Protein AF-A0A1F3T3D9-F1 (afdb_monomer_lite)

Structure (mmCIF, N/CA/C/O backbone):
data_AF-A0A1F3T3D9-F1
#
_entry.id   AF-A0A1F3T3D9-F1
#
loop_
_atom_site.group_PDB
_atom_site.id
_atom_site.type_symbol
_atom_site.label_atom_id
_atom_site.label_alt_id
_atom_site.label_comp_id
_atom_site.label_asym_id
_atom_site.label_entity_id
_atom_site.label_seq_id
_atom_site.pdbx_PDB_ins_code
_atom_site.Cartn_x
_atom_site.Cartn_y
_atom_site.Cartn_z
_atom_site.occupancy
_atom_site.B_iso_or_equiv
_atom_site.auth_seq_id
_atom_site.auth_comp_id
_atom_site.auth_asym_id
_atom_site.auth_atom_id
_atom_site.pdbx_PDB_model_num
ATOM 1 N N . MET A 1 1 ? -0.971 63.016 13.757 1.00 37.84 1 MET A N 1
ATOM 2 C CA . MET A 1 1 ? -0.993 62.664 12.323 1.00 37.84 1 MET A CA 1
ATOM 3 C C . MET A 1 1 ? -0.892 61.147 12.227 1.00 37.84 1 MET A C 1
ATOM 5 O O . MET A 1 1 ? 0.132 60.598 12.606 1.00 37.84 1 MET A O 1
ATOM 9 N N . LEU A 1 2 ? -1.994 60.475 11.879 1.00 42.78 2 LEU A N 1
ATOM 10 C CA . LEU A 1 2 ? -2.053 59.022 11.689 1.00 42.78 2 LEU A CA 1
ATOM 11 C C . LEU A 1 2 ? -1.244 58.627 10.447 1.00 42.78 2 LEU A C 1
ATOM 13 O O . LEU A 1 2 ? -1.519 59.161 9.375 1.00 42.78 2 LEU A O 1
ATOM 17 N N . ILE A 1 3 ? -0.361 57.631 10.551 1.00 42.47 3 ILE A N 1
ATOM 18 C CA . ILE A 1 3 ? 0.044 56.832 9.388 1.00 42.47 3 ILE A CA 1
ATOM 19 C C . ILE A 1 3 ? -0.196 55.355 9.704 1.00 42.47 3 ILE A C 1
ATOM 21 O O . ILE A 1 3 ? 0.344 54.777 10.643 1.00 42.47 3 ILE A O 1
ATOM 25 N N . ARG A 1 4 ? -1.118 54.816 8.907 1.00 43.56 4 ARG A N 1
ATOM 26 C CA . ARG A 1 4 ? -1.701 53.475 8.895 1.00 43.56 4 ARG A CA 1
ATOM 27 C C . ARG A 1 4 ? -0.633 52.403 8.671 1.00 43.56 4 ARG A C 1
ATOM 29 O O . ARG A 1 4 ? 0.241 52.557 7.829 1.00 43.56 4 ARG A O 1
ATOM 36 N N . LEU A 1 5 ? -0.672 51.339 9.473 1.00 45.94 5 LEU A N 1
ATOM 37 C CA . LEU A 1 5 ? -1.120 49.998 9.066 1.00 45.94 5 LEU A CA 1
ATOM 38 C C . LEU A 1 5 ? -0.655 49.578 7.663 1.00 45.94 5 LEU A C 1
ATOM 40 O O . LEU A 1 5 ? -1.297 49.866 6.658 1.00 45.94 5 LEU A O 1
ATOM 44 N N . GLY A 1 6 ? 0.412 48.788 7.645 1.00 39.09 6 GLY A N 1
ATOM 45 C CA . GLY A 1 6 ? 0.826 47.967 6.514 1.00 39.09 6 GLY A CA 1
ATOM 46 C C . GLY A 1 6 ? 1.457 46.684 7.035 1.00 39.09 6 GLY A C 1
ATOM 47 O O . GLY A 1 6 ? 2.613 46.399 6.745 1.00 39.09 6 GLY A O 1
ATOM 48 N N . CYS A 1 7 ? 0.733 45.951 7.888 1.00 41.00 7 CYS A N 1
ATOM 49 C CA . CYS A 1 7 ? 1.151 44.626 8.331 1.00 41.00 7 CYS A CA 1
ATOM 50 C C . CYS A 1 7 ? 1.011 43.686 7.127 1.00 41.00 7 CYS A C 1
ATOM 52 O O . CYS A 1 7 ? -0.072 43.177 6.836 1.00 41.00 7 CYS A O 1
ATOM 54 N N . LEU A 1 8 ? 2.099 43.562 6.367 1.00 40.44 8 LEU A N 1
ATOM 55 C CA . LEU A 1 8 ? 2.238 42.622 5.268 1.00 40.44 8 LEU A CA 1
ATOM 56 C C . LEU A 1 8 ? 2.174 41.219 5.881 1.00 40.44 8 LEU A C 1
ATOM 58 O O . LEU A 1 8 ? 3.163 40.693 6.390 1.00 40.44 8 LEU A O 1
ATOM 62 N N . LEU A 1 9 ? 0.974 40.643 5.899 1.00 40.25 9 LEU A N 1
ATOM 63 C CA . LEU A 1 9 ?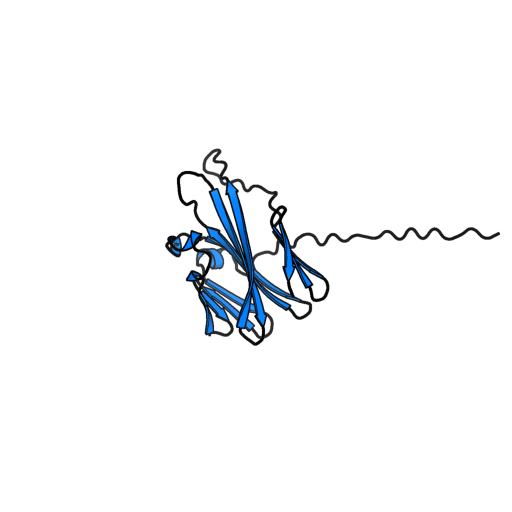 0.753 39.264 6.297 1.00 40.25 9 LEU A CA 1
ATOM 64 C C . LEU A 1 9 ? 1.389 38.382 5.213 1.00 40.25 9 LEU A C 1
ATOM 66 O O . LEU A 1 9 ? 0.763 38.039 4.211 1.00 40.25 9 LEU A O 1
ATOM 70 N N . LEU A 1 10 ? 2.674 38.069 5.386 1.00 39.03 10 LEU A N 1
ATOM 71 C CA . LEU A 1 10 ? 3.357 37.023 4.639 1.00 39.03 10 LEU A CA 1
ATOM 72 C C . LEU A 1 10 ? 2.667 35.700 4.987 1.00 39.03 10 LEU A C 1
ATOM 74 O O . LEU A 1 10 ? 2.976 35.044 5.979 1.00 39.03 10 LEU A O 1
ATOM 78 N N . LEU A 1 11 ? 1.688 35.331 4.163 1.00 39.12 11 LEU A N 1
ATOM 79 C CA . LEU A 1 11 ? 1.158 33.981 4.069 1.00 39.12 11 LEU A CA 1
ATOM 80 C C . LEU A 1 11 ? 2.312 33.077 3.632 1.00 39.12 11 LEU A C 1
ATOM 82 O O . LEU A 1 11 ? 2.562 32.869 2.446 1.00 39.12 11 LEU A O 1
ATOM 86 N N . VAL A 1 12 ? 3.034 32.548 4.618 1.00 38.16 12 VAL A N 1
ATOM 87 C CA . VAL A 1 12 ? 3.901 31.388 4.448 1.00 38.16 12 VAL A CA 1
ATOM 88 C C . VAL A 1 12 ? 2.974 30.231 4.088 1.00 38.16 12 VAL A C 1
ATOM 90 O O . VAL A 1 12 ? 2.457 29.515 4.943 1.00 38.16 12 VAL A O 1
ATOM 93 N N . LEU A 1 13 ? 2.712 30.079 2.790 1.00 37.72 13 LEU A N 1
ATOM 94 C CA . LEU A 1 13 ? 2.277 28.823 2.207 1.00 37.72 13 LEU A CA 1
ATOM 95 C C . LEU A 1 13 ? 3.414 27.836 2.463 1.00 37.72 13 LEU A C 1
ATOM 97 O O . LEU A 1 13 ? 4.296 27.653 1.629 1.00 37.72 13 LEU A O 1
ATOM 101 N N . ALA A 1 14 ? 3.403 27.215 3.641 1.00 37.50 14 ALA A N 1
ATOM 102 C CA . ALA A 1 14 ? 4.069 25.950 3.857 1.00 37.50 14 ALA A CA 1
ATOM 103 C C . ALA A 1 14 ? 3.401 24.966 2.892 1.00 37.50 14 ALA A C 1
ATOM 105 O O . ALA A 1 14 ? 2.398 24.320 3.207 1.00 37.50 14 ALA A O 1
ATOM 106 N N . ALA A 1 15 ? 3.904 24.926 1.659 1.00 37.66 15 ALA A N 1
ATOM 107 C CA . ALA A 1 15 ? 3.744 23.778 0.803 1.00 37.66 15 ALA A CA 1
ATOM 108 C C . ALA A 1 15 ? 4.310 22.629 1.629 1.00 37.66 15 ALA A C 1
ATOM 110 O O . ALA A 1 15 ? 5.519 22.542 1.820 1.00 37.66 15 ALA A O 1
ATOM 111 N N . ALA A 1 16 ? 3.420 21.836 2.230 1.00 39.06 16 ALA A N 1
ATOM 112 C CA . ALA A 1 16 ? 3.798 20.580 2.836 1.00 39.06 16 ALA A CA 1
ATOM 113 C C . ALA A 1 16 ? 4.514 19.819 1.728 1.00 39.06 16 ALA A C 1
ATOM 115 O O . ALA A 1 16 ? 3.880 19.394 0.758 1.00 39.06 16 ALA A O 1
ATOM 116 N N . GLU A 1 17 ? 5.842 19.778 1.813 1.00 38.81 17 GLU A N 1
ATOM 117 C CA . GLU A 1 17 ? 6.648 18.990 0.906 1.00 38.81 17 GLU A CA 1
ATOM 118 C C . GLU A 1 17 ? 6.030 17.592 0.923 1.00 38.81 17 GLU A C 1
ATOM 120 O O . GLU A 1 17 ? 5.723 17.087 2.014 1.00 38.81 17 GLU A O 1
ATOM 125 N N . PRO A 1 18 ? 5.733 16.999 -0.249 1.00 42.66 18 PRO A N 1
ATOM 126 C CA . PRO A 1 18 ? 5.201 15.650 -0.280 1.00 42.66 18 PRO A CA 1
ATOM 127 C C . PRO A 1 18 ? 6.169 14.819 0.542 1.00 42.66 18 PRO A C 1
ATOM 129 O O . PRO A 1 18 ? 7.367 14.838 0.273 1.00 42.66 18 PRO A O 1
ATOM 132 N N . ILE A 1 19 ? 5.684 14.196 1.611 1.00 44.41 19 ILE A N 1
ATOM 133 C CA . ILE A 1 19 ? 6.542 13.410 2.479 1.00 44.41 19 ILE A CA 1
ATOM 134 C C . ILE A 1 19 ? 7.014 12.266 1.586 1.00 44.41 19 ILE A C 1
ATOM 136 O O . ILE A 1 19 ? 6.269 11.321 1.336 1.00 44.41 19 ILE A O 1
ATOM 140 N N . TRP A 1 20 ? 8.243 12.351 1.074 1.00 47.94 20 TRP A N 1
ATOM 141 C CA . TRP A 1 20 ? 8.973 11.199 0.558 1.00 47.94 20 TRP A CA 1
ATOM 142 C C . TRP A 1 20 ? 9.300 10.362 1.791 1.00 47.94 20 TRP A C 1
ATOM 144 O O . TRP A 1 20 ? 10.434 10.333 2.271 1.00 47.94 20 TRP A O 1
ATOM 154 N N . ALA A 1 21 ? 8.260 9.797 2.405 1.00 53.84 21 ALA A N 1
ATOM 155 C CA . ALA A 1 21 ? 8.374 9.060 3.638 1.00 53.84 21 ALA A CA 1
ATOM 156 C C . ALA A 1 21 ? 9.339 7.917 3.351 1.00 53.84 21 ALA A C 1
ATOM 158 O O . ALA A 1 21 ? 9.263 7.250 2.315 1.00 53.84 21 ALA A O 1
ATOM 159 N N . LYS A 1 22 ? 10.312 7.704 4.232 1.00 61.81 22 LYS A N 1
ATOM 160 C CA . LYS A 1 22 ? 11.066 6.455 4.180 1.00 61.81 22 LYS A CA 1
ATOM 161 C C . LYS A 1 22 ? 10.095 5.341 4.540 1.00 61.81 22 LYS A C 1
ATOM 163 O O . LYS A 1 22 ? 9.289 5.510 5.452 1.00 61.81 22 LYS A O 1
ATOM 168 N N . SER A 1 23 ? 10.139 4.247 3.778 1.00 78.38 23 SER A N 1
ATOM 169 C CA . SER A 1 23 ? 9.280 3.084 4.033 1.00 78.38 23 SER A CA 1
ATOM 170 C C . SER A 1 23 ? 9.424 2.690 5.496 1.00 78.38 23 SER A C 1
ATOM 172 O O . SER A 1 23 ? 10.547 2.685 6.008 1.00 78.38 23 SER A O 1
ATOM 174 N N . ILE A 1 24 ? 8.309 2.374 6.162 1.00 86.62 24 ILE A N 1
ATOM 175 C CA . ILE A 1 24 ? 8.373 1.883 7.546 1.00 86.62 24 ILE A CA 1
ATOM 176 C C . ILE A 1 24 ? 9.157 0.565 7.591 1.00 86.62 24 ILE A C 1
ATOM 178 O O . ILE A 1 24 ? 9.899 0.286 8.529 1.00 86.62 24 ILE A O 1
ATOM 182 N N . CYS A 1 25 ? 9.075 -0.201 6.503 1.00 87.44 25 CYS A N 1
ATOM 183 C CA . CYS A 1 25 ? 9.860 -1.399 6.278 1.00 87.44 25 CYS A CA 1
ATOM 184 C C . CYS A 1 25 ? 11.258 -1.048 5.775 1.00 87.44 25 CYS A C 1
ATOM 186 O O . CYS A 1 25 ? 11.419 -0.297 4.805 1.00 87.44 25 CYS A O 1
ATOM 188 N N . LYS A 1 26 ? 12.272 -1.685 6.367 1.00 88.06 26 LYS A N 1
ATOM 189 C CA . LYS A 1 26 ? 13.640 -1.666 5.836 1.00 88.06 26 LYS A CA 1
ATOM 190 C C . LYS A 1 26 ? 13.678 -2.341 4.459 1.00 88.06 26 LYS A C 1
ATOM 192 O O . LYS A 1 26 ? 12.895 -3.245 4.183 1.00 88.06 26 LYS A O 1
ATOM 197 N N . LYS A 1 27 ? 14.659 -1.970 3.628 1.00 86.19 27 LYS A N 1
ATOM 198 C CA . LYS A 1 27 ? 14.853 -2.539 2.276 1.00 86.19 27 LYS A CA 1
ATOM 199 C C . LYS A 1 27 ? 14.869 -4.071 2.252 1.00 86.19 27 LYS A C 1
ATOM 201 O O . LYS A 1 27 ? 14.289 -4.660 1.353 1.00 86.19 27 LYS A O 1
ATOM 206 N N . ARG A 1 28 ? 15.494 -4.701 3.254 1.00 88.81 28 ARG A N 1
ATOM 207 C CA . ARG A 1 28 ? 15.530 -6.164 3.398 1.00 88.81 28 ARG A CA 1
ATOM 208 C C . ARG A 1 28 ? 14.125 -6.771 3.496 1.00 88.81 28 ARG A C 1
ATOM 210 O O . ARG A 1 28 ? 13.810 -7.660 2.726 1.00 88.81 28 ARG A O 1
ATOM 217 N N . HIS A 1 29 ? 13.278 -6.225 4.365 1.00 88.69 29 HIS A N 1
ATOM 218 C CA . HIS A 1 29 ? 11.892 -6.669 4.555 1.00 88.69 29 HIS A CA 1
ATOM 219 C C . HIS A 1 29 ? 11.023 -6.460 3.311 1.00 88.69 29 HIS A C 1
ATOM 221 O O . HIS A 1 29 ? 10.166 -7.281 3.010 1.00 88.69 29 HIS A O 1
ATOM 227 N N . LEU A 1 30 ? 11.265 -5.387 2.549 1.00 85.88 30 LEU A N 1
ATOM 228 C CA . LEU A 1 30 ? 10.609 -5.186 1.253 1.00 85.88 30 LEU A CA 1
ATOM 229 C C . LEU A 1 30 ? 11.048 -6.243 0.224 1.00 85.88 30 LEU A C 1
ATOM 231 O O . LEU A 1 30 ? 10.208 -6.778 -0.493 1.00 85.88 30 LEU A O 1
ATOM 235 N N . ALA A 1 31 ? 12.342 -6.579 0.178 1.00 83.69 31 ALA A N 1
ATOM 236 C CA . ALA A 1 31 ? 12.882 -7.594 -0.730 1.00 83.69 31 ALA A CA 1
ATOM 237 C C . ALA A 1 31 ? 12.413 -9.016 -0.373 1.00 83.69 31 ALA A C 1
ATOM 239 O O . ALA A 1 31 ? 12.043 -9.785 -1.256 1.00 83.69 31 ALA A O 1
ATOM 240 N N . GLU A 1 32 ? 12.383 -9.344 0.921 1.00 86.25 32 GLU A N 1
ATOM 241 C CA . GLU A 1 32 ? 11.861 -10.610 1.457 1.00 86.25 32 GLU A CA 1
ATOM 242 C C . GLU A 1 32 ? 10.321 -10.660 1.439 1.00 86.25 32 GLU A C 1
ATOM 244 O O . GLU A 1 32 ? 9.739 -11.723 1.637 1.00 86.25 32 GLU A O 1
ATOM 249 N N . LYS A 1 33 ? 9.659 -9.527 1.152 1.00 85.19 33 LYS A N 1
ATOM 250 C CA . LYS A 1 33 ? 8.199 -9.352 1.172 1.00 85.19 33 LYS A CA 1
ATOM 251 C C . LYS A 1 33 ? 7.582 -9.762 2.505 1.00 85.19 33 LYS A C 1
ATOM 253 O O . LYS A 1 33 ? 6.515 -10.365 2.538 1.00 85.19 33 LYS A O 1
ATOM 258 N N . ASP A 1 34 ? 8.254 -9.433 3.594 1.00 89.31 34 ASP A N 1
ATOM 259 C CA . ASP A 1 34 ? 7.799 -9.702 4.951 1.00 89.31 34 ASP A CA 1
ATOM 260 C C . ASP A 1 34 ? 8.070 -8.468 5.795 1.00 89.31 34 ASP A C 1
ATOM 262 O O . ASP A 1 34 ? 9.203 -8.195 6.201 1.00 89.31 34 ASP A O 1
ATOM 266 N N . CYS A 1 35 ? 7.025 -7.672 5.990 1.00 91.62 35 CYS A N 1
ATOM 267 C CA . CYS A 1 35 ? 7.104 -6.465 6.781 1.00 91.62 35 CYS A CA 1
ATOM 268 C C . CYS A 1 35 ? 6.079 -6.462 7.900 1.00 91.62 35 CYS A C 1
ATOM 270 O O . CYS A 1 35 ? 4.875 -6.506 7.656 1.00 91.62 35 CYS A O 1
ATOM 272 N N . TYR A 1 36 ? 6.583 -6.298 9.118 1.00 93.25 36 TYR A N 1
ATOM 273 C CA . TYR A 1 36 ? 5.796 -6.216 10.333 1.00 93.25 36 TYR A CA 1
ATOM 274 C C . TYR A 1 36 ? 5.998 -4.868 11.027 1.00 93.25 36 TYR A C 1
ATOM 276 O O . TYR A 1 36 ? 7.132 -4.413 11.199 1.00 93.25 36 TYR A O 1
ATOM 284 N N . PHE A 1 37 ? 4.904 -4.232 11.442 1.00 93.69 37 PHE A N 1
ATOM 285 C CA . PHE A 1 37 ? 4.930 -2.993 12.219 1.00 93.69 37 PHE A CA 1
ATOM 286 C C . PHE A 1 37 ? 3.609 -2.765 12.959 1.00 93.69 37 PHE A C 1
ATOM 288 O O . PHE A 1 37 ? 2.598 -3.402 12.675 1.00 93.69 37 PHE A O 1
ATOM 295 N N . SER A 1 38 ? 3.605 -1.821 13.898 1.00 92.50 38 SER A N 1
ATOM 296 C CA . SER A 1 38 ? 2.403 -1.422 14.635 1.00 92.50 38 SER A CA 1
ATOM 297 C C . SER A 1 38 ? 2.064 0.039 14.360 1.00 92.50 38 SER A C 1
ATOM 299 O O . SER A 1 38 ? 2.962 0.875 14.278 1.00 92.50 38 SER A O 1
ATOM 301 N N . LEU A 1 39 ? 0.772 0.349 14.278 1.00 89.88 39 LEU A N 1
ATOM 302 C CA . LEU A 1 39 ? 0.237 1.709 14.345 1.00 89.88 39 LEU A CA 1
ATOM 303 C C . LEU A 1 39 ? -0.810 1.742 15.458 1.00 89.88 39 LEU A C 1
ATOM 305 O O . LEU A 1 39 ? -1.816 1.024 15.395 1.00 89.88 39 LEU A O 1
ATOM 309 N N . GLY A 1 40 ? -0.565 2.528 16.503 1.00 88.50 40 GLY A N 1
ATOM 310 C CA . GLY A 1 40 ? -1.409 2.533 17.696 1.00 88.50 40 GLY A CA 1
ATOM 311 C C . GLY A 1 40 ? -1.623 1.112 18.236 1.00 88.50 40 GLY A C 1
ATOM 312 O O . GLY A 1 40 ? -0.670 0.378 18.497 1.00 88.50 40 GLY A O 1
ATOM 313 N N . LYS A 1 41 ? -2.890 0.701 18.360 1.00 90.94 41 LYS A N 1
ATOM 314 C CA . LYS A 1 41 ? -3.279 -0.648 18.814 1.00 90.94 41 LYS A CA 1
ATOM 315 C C . LYS A 1 41 ? -3.220 -1.734 17.733 1.00 90.94 41 LYS A C 1
ATOM 317 O O . LYS A 1 41 ? -3.370 -2.910 18.053 1.00 90.94 41 LYS A O 1
ATOM 322 N N . ASN A 1 42 ? -3.064 -1.349 16.470 1.00 93.94 42 ASN A N 1
ATOM 323 C CA . ASN A 1 42 ? -3.171 -2.254 15.339 1.00 93.94 42 ASN A CA 1
ATOM 324 C C . ASN A 1 42 ? -1.796 -2.757 14.905 1.00 93.94 42 ASN A C 1
ATOM 326 O O . ASN A 1 42 ? -0.863 -1.977 14.715 1.00 93.94 42 ASN A O 1
ATOM 330 N N . LYS A 1 43 ? -1.685 -4.072 14.733 1.00 94.56 43 LYS A N 1
ATOM 331 C CA . LYS A 1 43 ? -0.480 -4.753 14.254 1.00 94.56 43 LYS A CA 1
ATOM 332 C C . LYS A 1 43 ? -0.671 -5.132 12.798 1.00 94.56 43 LYS A C 1
ATOM 334 O O . LYS A 1 43 ? -1.640 -5.811 12.465 1.00 94.56 43 LYS A O 1
ATOM 339 N N . PHE A 1 44 ? 0.254 -4.714 11.954 1.00 94.56 44 PHE A N 1
ATOM 340 C CA . PHE A 1 44 ? 0.257 -4.992 10.531 1.00 94.56 44 PHE A CA 1
ATOM 341 C C . PHE A 1 44 ? 1.358 -5.986 10.213 1.00 94.56 44 PHE A C 1
ATOM 343 O O . PHE A 1 44 ? 2.500 -5.811 10.636 1.00 94.56 44 PHE A O 1
ATOM 350 N N . GLN A 1 45 ? 1.019 -6.984 9.408 1.00 93.12 45 GLN A N 1
ATOM 351 C CA . GLN A 1 45 ? 2.005 -7.747 8.664 1.00 93.12 45 GLN A CA 1
ATOM 352 C C . GLN A 1 45 ? 1.607 -7.715 7.197 1.00 93.12 45 GLN A C 1
ATOM 354 O O . GLN A 1 45 ? 0.574 -8.256 6.813 1.00 93.12 45 GLN A O 1
ATOM 359 N N . VAL A 1 46 ? 2.407 -7.065 6.366 1.00 89.81 46 VAL A N 1
ATOM 360 C CA . VAL A 1 46 ? 2.302 -7.236 4.922 1.00 89.81 46 VAL A CA 1
ATOM 361 C C . VAL A 1 46 ? 3.226 -8.398 4.602 1.00 89.81 46 VAL A C 1
ATOM 363 O O . VAL A 1 46 ? 4.425 -8.303 4.867 1.00 89.81 46 VAL A O 1
ATOM 366 N N . TRP A 1 47 ? 2.686 -9.487 4.057 1.00 86.50 47 TRP A N 1
ATOM 367 C CA . TRP A 1 47 ? 3.454 -10.683 3.713 1.00 86.50 47 TRP A CA 1
ATOM 368 C C . TRP A 1 47 ? 3.110 -11.171 2.309 1.00 86.50 47 TRP A C 1
ATOM 370 O O . TRP A 1 47 ? 1.991 -11.602 2.092 1.00 86.50 47 TRP A O 1
ATOM 380 N N . GLN A 1 48 ? 4.072 -11.131 1.383 1.00 80.69 48 GLN A N 1
ATOM 381 C CA . GLN A 1 48 ? 4.041 -11.614 -0.006 1.00 80.69 48 GLN A CA 1
ATOM 382 C C . GLN A 1 48 ? 2.775 -11.286 -0.817 1.00 80.69 48 GLN A C 1
ATOM 384 O O . GLN A 1 48 ? 2.834 -10.439 -1.707 1.00 80.69 48 GLN A O 1
ATOM 389 N N . ASP A 1 49 ? 1.671 -11.979 -0.545 1.00 78.25 49 ASP A N 1
ATOM 390 C CA . ASP A 1 49 ? 0.367 -11.847 -1.189 1.00 78.25 49 ASP A CA 1
ATOM 391 C C . ASP A 1 49 ? -0.789 -11.583 -0.211 1.00 78.25 49 ASP A C 1
ATOM 393 O O . ASP A 1 49 ? -1.946 -11.593 -0.612 1.00 78.25 49 ASP A O 1
ATOM 397 N N . LYS A 1 50 ? -0.519 -11.285 1.060 1.00 87.81 50 LYS A N 1
ATOM 398 C CA . LYS A 1 50 ? -1.525 -11.029 2.096 1.00 87.81 50 LYS A CA 1
ATOM 399 C C . LYS A 1 50 ? -1.181 -9.823 2.955 1.00 87.81 50 LYS A C 1
ATOM 401 O O . LYS A 1 50 ? -0.021 -9.465 3.151 1.00 87.81 50 LYS A O 1
ATOM 406 N N . ILE A 1 51 ? -2.221 -9.226 3.519 1.00 90.44 51 ILE A N 1
ATOM 407 C CA . ILE A 1 51 ? -2.117 -8.248 4.594 1.00 90.44 51 ILE A CA 1
ATOM 408 C C . ILE A 1 51 ? -2.831 -8.820 5.806 1.00 90.44 51 ILE A C 1
ATOM 410 O O . ILE A 1 51 ? -4.027 -9.119 5.755 1.00 90.44 51 ILE A O 1
ATOM 414 N N . PHE A 1 52 ? -2.092 -8.946 6.897 1.00 93.50 52 PHE A N 1
ATOM 415 C CA . PHE A 1 52 ? -2.618 -9.290 8.199 1.00 93.50 52 PHE A CA 1
ATOM 416 C C . PHE A 1 52 ? -2.831 -8.017 9.009 1.00 93.50 52 PHE A C 1
ATOM 418 O O . PHE A 1 52 ? -1.935 -7.175 9.110 1.00 93.50 52 PHE A O 1
ATOM 425 N N . LEU A 1 53 ? -4.004 -7.920 9.623 1.00 95.44 53 LEU A N 1
ATOM 426 C CA . LEU A 1 53 ? -4.338 -6.929 10.632 1.00 95.44 53 LEU A CA 1
ATOM 427 C C . LEU A 1 53 ? -4.641 -7.679 11.930 1.00 95.44 53 LEU A C 1
ATOM 429 O O . LEU A 1 53 ? -5.512 -8.545 11.972 1.00 95.44 53 LEU A O 1
ATOM 433 N N . ASN A 1 54 ? -3.896 -7.383 12.993 1.00 94.88 54 ASN A N 1
ATOM 434 C CA . ASN A 1 54 ? -4.030 -8.029 14.302 1.00 94.88 54 ASN A CA 1
ATOM 435 C C . ASN A 1 54 ? -3.986 -9.566 14.219 1.00 94.88 54 ASN A C 1
ATOM 437 O O . ASN A 1 54 ? -4.829 -10.255 14.792 1.00 94.88 54 ASN A O 1
ATOM 441 N N . ASN A 1 55 ? -2.989 -10.090 13.495 1.00 90.75 55 ASN A N 1
ATOM 442 C CA . ASN A 1 55 ? -2.743 -11.522 13.268 1.00 90.75 55 ASN A CA 1
ATOM 443 C C . ASN A 1 55 ? -3.849 -12.262 12.495 1.00 90.75 55 ASN A C 1
ATOM 445 O O . ASN A 1 55 ? -3.844 -13.490 12.440 1.00 90.75 55 ASN A O 1
ATOM 449 N N . LYS A 1 56 ? -4.789 -11.539 11.881 1.00 92.19 56 LYS A 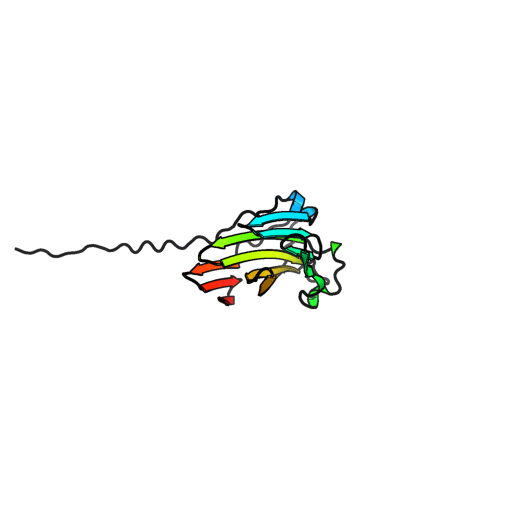N 1
ATOM 450 C CA . LYS A 1 56 ? -5.817 -12.107 11.007 1.00 92.19 56 LYS A CA 1
ATOM 451 C C . LYS A 1 56 ? -5.570 -11.650 9.583 1.00 92.19 56 LYS A C 1
ATOM 453 O O . LYS A 1 56 ? -5.282 -10.477 9.367 1.00 92.19 56 LYS A O 1
ATOM 458 N N . VAL A 1 57 ? -5.690 -12.565 8.624 1.00 89.38 57 VAL A N 1
ATOM 459 C CA . VAL A 1 57 ? -5.687 -12.196 7.204 1.00 89.38 57 VAL A CA 1
ATOM 460 C C . VAL A 1 57 ? -6.884 -11.283 6.964 1.00 89.38 57 VAL A C 1
ATOM 462 O O . VAL A 1 57 ? -8.021 -11.701 7.158 1.00 89.38 57 VAL A O 1
ATOM 465 N N . ASP A 1 58 ? -6.618 -10.048 6.558 1.00 90.62 58 ASP A N 1
ATOM 466 C CA . ASP A 1 58 ? -7.654 -9.068 6.245 1.00 90.62 58 ASP A CA 1
ATOM 467 C C . ASP A 1 58 ? -7.787 -8.884 4.730 1.00 90.62 58 ASP A C 1
ATOM 469 O O . ASP A 1 58 ? -8.897 -8.811 4.202 1.00 90.62 58 ASP A O 1
ATOM 473 N N . ARG A 1 59 ? -6.662 -8.864 4.001 1.00 86.50 59 ARG A N 1
ATOM 474 C CA . ARG A 1 59 ? -6.645 -8.707 2.539 1.00 86.50 59 ARG A CA 1
ATOM 475 C C . ARG A 1 59 ? -5.737 -9.720 1.864 1.00 86.50 59 ARG A C 1
ATOM 477 O O . ARG A 1 59 ? -4.668 -10.041 2.376 1.00 86.50 59 ARG A O 1
ATOM 484 N N . ASP A 1 60 ? -6.156 -10.155 0.683 1.00 83.38 60 ASP A N 1
ATOM 485 C CA . ASP A 1 60 ? -5.342 -10.900 -0.274 1.00 83.38 60 ASP A CA 1
ATOM 486 C C . ASP A 1 60 ? -5.025 -9.973 -1.463 1.00 83.38 60 ASP A C 1
ATOM 488 O O . ASP A 1 60 ? -5.911 -9.307 -2.005 1.00 83.38 60 ASP A O 1
ATOM 492 N N . PHE A 1 61 ? -3.755 -9.901 -1.854 1.00 70.81 61 PHE A N 1
ATOM 493 C CA . PHE A 1 61 ? -3.286 -9.129 -3.003 1.00 70.81 61 PHE A CA 1
ATOM 494 C C . PHE A 1 61 ? -3.717 -9.749 -4.336 1.00 70.81 61 PHE A C 1
ATOM 496 O O . PHE A 1 61 ? -3.730 -9.040 -5.340 1.00 70.81 61 PHE A O 1
ATOM 503 N N . LYS A 1 62 ? -4.131 -11.025 -4.370 1.00 61.84 62 LYS A N 1
ATOM 504 C CA . LYS A 1 62 ? -4.701 -11.684 -5.561 1.00 61.84 62 LYS A CA 1
ATOM 505 C C . LYS A 1 62 ? -5.977 -11.006 -6.074 1.00 61.84 62 LYS A C 1
ATOM 507 O O . LYS A 1 62 ? -6.388 -11.277 -7.196 1.00 61.84 62 LYS A O 1
ATOM 512 N N . ALA A 1 63 ? -6.588 -10.128 -5.274 1.00 53.81 63 ALA A N 1
ATOM 513 C CA . ALA A 1 63 ? -7.748 -9.317 -5.647 1.00 53.81 63 ALA A CA 1
ATOM 514 C C . ALA A 1 63 ? -7.393 -7.920 -6.210 1.00 53.81 63 ALA A C 1
ATOM 516 O O . ALA A 1 63 ? -8.293 -7.121 -6.473 1.00 53.81 63 ALA A O 1
ATOM 517 N N . LEU A 1 64 ? -6.105 -7.592 -6.363 1.00 54.06 64 LEU A N 1
ATOM 518 C CA . LEU A 1 64 ? -5.648 -6.379 -7.053 1.00 54.06 64 LEU A CA 1
ATOM 519 C C . LEU A 1 64 ? -5.730 -6.575 -8.585 1.00 54.06 64 LEU A C 1
ATOM 521 O O . LEU A 1 64 ? -5.834 -7.710 -9.051 1.00 54.06 64 LEU A O 1
ATOM 525 N N . PRO A 1 65 ? -5.794 -5.494 -9.384 1.00 47.28 65 PRO A N 1
ATOM 526 C CA . PRO A 1 65 ? -6.491 -5.470 -10.664 1.00 47.28 65 PRO A CA 1
ATOM 527 C C . PRO A 1 65 ? -5.921 -6.474 -11.672 1.00 47.28 65 PRO A C 1
ATOM 529 O O . PRO A 1 65 ? -4.720 -6.749 -11.713 1.00 47.28 65 PRO A O 1
ATOM 532 N N . GLN A 1 66 ? -6.819 -6.980 -12.526 1.00 44.28 66 GLN A N 1
ATOM 533 C CA . GLN A 1 66 ? -6.640 -8.073 -13.496 1.00 44.28 66 GLN A CA 1
ATOM 534 C C . GLN A 1 66 ? -5.362 -8.015 -14.354 1.00 44.28 66 GLN A C 1
ATOM 536 O O . GLN A 1 66 ? -4.917 -9.056 -14.833 1.00 44.28 66 GLN A O 1
ATOM 541 N N . SER A 1 67 ? -4.719 -6.852 -14.513 1.00 40.84 67 SER A N 1
ATOM 542 C CA . SER A 1 67 ? -3.408 -6.736 -15.170 1.00 40.84 67 SER A CA 1
ATOM 543 C C . SER A 1 67 ? -2.294 -7.528 -14.470 1.00 40.84 67 SER A C 1
ATOM 545 O O . SER A 1 67 ? -1.303 -7.866 -15.109 1.00 40.84 67 SER A O 1
ATOM 547 N N . ALA A 1 68 ? -2.452 -7.847 -13.180 1.00 40.12 68 ALA A N 1
ATOM 548 C CA . ALA A 1 68 ? -1.519 -8.658 -12.399 1.00 40.12 68 ALA A CA 1
ATOM 549 C C . ALA A 1 68 ? -1.948 -10.127 -12.235 1.00 40.12 68 ALA A C 1
ATOM 551 O O . ALA A 1 68 ? -1.158 -10.924 -11.735 1.00 40.12 68 ALA A O 1
ATOM 552 N N . ALA A 1 69 ? -3.153 -10.515 -12.676 1.00 43.84 69 ALA A N 1
ATOM 553 C CA . ALA A 1 69 ? -3.712 -11.855 -12.444 1.00 43.84 69 ALA A CA 1
ATOM 554 C C . ALA A 1 69 ? -2.879 -12.996 -13.067 1.00 43.84 69 ALA A C 1
ATOM 556 O O . ALA A 1 69 ? -2.979 -14.141 -12.637 1.00 43.84 69 ALA A O 1
ATOM 557 N N . ASN A 1 70 ? -2.013 -12.674 -14.036 1.00 48.06 70 ASN A N 1
ATOM 558 C CA . ASN A 1 70 ? -1.101 -13.620 -14.687 1.00 48.06 70 ASN A CA 1
ATOM 559 C C . ASN A 1 70 ? 0.346 -13.549 -14.171 1.00 48.06 70 ASN A C 1
ATOM 561 O O . ASN A 1 70 ? 1.210 -14.301 -14.627 1.00 48.06 70 ASN A O 1
ATOM 565 N N . LEU A 1 71 ? 0.652 -12.638 -13.246 1.00 50.44 71 LEU A N 1
ATOM 566 C CA . LEU A 1 71 ? 1.989 -12.519 -12.685 1.00 50.44 71 LEU A CA 1
ATOM 567 C C . LEU A 1 71 ? 2.129 -13.522 -11.544 1.00 50.44 71 LEU A C 1
ATOM 569 O O . LEU A 1 71 ? 1.433 -13.436 -10.536 1.00 50.44 71 LEU A O 1
ATOM 573 N N . LYS A 1 72 ? 3.074 -14.464 -11.670 1.00 54.97 72 LYS A N 1
ATOM 574 C CA . LYS A 1 72 ? 3.510 -15.257 -10.512 1.00 54.97 72 LYS A CA 1
ATOM 575 C C . LYS A 1 72 ? 3.871 -14.265 -9.400 1.00 54.97 72 LYS A C 1
ATOM 577 O O . LYS A 1 72 ? 4.692 -13.386 -9.649 1.00 54.97 72 LYS A O 1
ATOM 582 N N . ASN A 1 73 ? 3.320 -14.426 -8.192 1.00 54.72 73 ASN A N 1
ATOM 583 C CA . ASN A 1 73 ? 3.533 -13.542 -7.024 1.00 54.72 73 ASN A CA 1
ATOM 584 C C . ASN A 1 73 ? 5.013 -13.169 -6.766 1.00 54.72 73 ASN A C 1
ATOM 586 O O . ASN A 1 73 ? 5.329 -12.150 -6.147 1.00 54.72 73 ASN A O 1
ATOM 590 N N . ASN A 1 74 ? 5.950 -13.981 -7.258 1.00 56.62 74 ASN A N 1
ATOM 591 C CA . ASN A 1 74 ? 7.387 -13.745 -7.158 1.00 56.62 74 ASN A CA 1
ATOM 592 C C . ASN A 1 74 ? 7.897 -12.590 -8.035 1.00 56.62 74 ASN A C 1
ATOM 594 O O . ASN A 1 74 ? 8.927 -12.020 -7.698 1.00 56.62 74 ASN A O 1
ATOM 598 N N . ALA A 1 75 ? 7.185 -12.206 -9.095 1.00 65.06 75 ALA A N 1
ATOM 599 C CA . ALA A 1 75 ? 7.638 -11.201 -10.056 1.00 65.06 75 ALA A CA 1
ATOM 600 C C . ALA A 1 75 ? 7.326 -9.747 -9.646 1.00 65.06 75 ALA A C 1
ATOM 602 O O . ALA A 1 75 ? 7.882 -8.822 -10.227 1.00 65.06 75 ALA A O 1
ATOM 603 N N . VAL A 1 76 ? 6.454 -9.540 -8.654 1.00 73.50 76 VAL A N 1
ATOM 604 C CA . VAL A 1 76 ? 6.132 -8.213 -8.102 1.00 73.50 76 VAL A CA 1
ATOM 605 C C . VAL A 1 76 ? 7.204 -7.799 -7.091 1.00 73.50 76 VAL A C 1
ATOM 607 O O . VAL A 1 76 ? 7.548 -8.594 -6.218 1.00 73.50 76 VAL A O 1
ATOM 610 N N . GLU A 1 77 ? 7.707 -6.568 -7.163 1.00 79.69 77 GLU A N 1
ATOM 611 C CA . GLU A 1 77 ? 8.667 -6.003 -6.201 1.00 79.69 77 GLU A CA 1
ATOM 612 C C . GLU A 1 77 ? 7.971 -4.980 -5.295 1.00 79.69 77 GLU A C 1
ATOM 614 O O . GLU A 1 77 ? 7.244 -4.107 -5.767 1.00 79.69 77 GLU A O 1
ATOM 619 N N . TRP A 1 78 ? 8.184 -5.059 -3.981 1.00 82.62 78 TRP A N 1
ATOM 620 C CA . TRP A 1 78 ? 7.635 -4.066 -3.059 1.00 82.62 78 TRP A CA 1
ATOM 621 C C . TRP A 1 78 ? 8.507 -2.819 -3.054 1.00 82.62 78 TRP A C 1
ATOM 623 O O . TRP A 1 78 ? 9.658 -2.848 -2.626 1.00 82.62 78 TRP A O 1
ATOM 633 N N . SER A 1 79 ? 7.941 -1.699 -3.492 1.00 83.94 79 SER A N 1
ATOM 634 C CA . SER A 1 79 ? 8.634 -0.415 -3.478 1.00 83.94 79 SER A CA 1
ATOM 635 C C . SER A 1 79 ? 8.632 0.203 -2.086 1.00 83.94 79 SER A C 1
ATOM 637 O O . SER A 1 79 ? 9.646 0.742 -1.644 1.00 83.94 79 SER A O 1
ATOM 639 N N . PHE A 1 80 ? 7.478 0.187 -1.422 1.00 86.94 80 PHE A N 1
ATOM 640 C CA . PHE A 1 80 ? 7.302 0.776 -0.103 1.00 86.94 80 PHE A CA 1
ATOM 641 C C . PHE A 1 80 ? 6.056 0.225 0.577 1.00 86.94 80 PHE A C 1
ATOM 643 O O . PHE A 1 80 ? 5.087 -0.174 -0.071 1.00 86.94 80 PHE A O 1
ATOM 650 N N . VAL A 1 81 ? 6.082 0.296 1.902 1.00 89.94 81 VAL A N 1
ATOM 651 C CA . VAL A 1 81 ? 4.894 0.227 2.741 1.00 89.94 81 VAL A CA 1
ATOM 652 C C . VAL A 1 81 ? 4.985 1.398 3.711 1.00 89.94 81 VAL A C 1
ATOM 654 O O . VAL A 1 81 ? 6.033 1.613 4.333 1.00 89.94 81 VAL A O 1
ATOM 657 N N . TYR A 1 82 ? 3.909 2.163 3.835 1.00 90.75 82 TYR A N 1
ATOM 658 C CA . TYR A 1 82 ? 3.793 3.218 4.830 1.00 90.75 82 TYR A CA 1
ATOM 659 C C . TYR A 1 82 ? 2.624 2.939 5.752 1.00 90.75 82 TYR A C 1
ATOM 661 O O . TYR A 1 82 ? 1.552 2.512 5.330 1.00 90.75 82 TYR A O 1
ATOM 669 N N . GLY A 1 83 ? 2.855 3.211 7.027 1.00 88.69 83 GLY A N 1
ATOM 670 C CA . GLY A 1 83 ? 1.809 3.317 8.018 1.00 88.69 83 GLY A CA 1
ATOM 671 C C . GLY A 1 83 ? 1.672 4.770 8.430 1.00 88.69 83 GLY A C 1
ATOM 672 O O . GLY A 1 83 ? 2.676 5.418 8.723 1.00 88.69 83 GLY A O 1
ATOM 673 N N . TYR A 1 84 ? 0.450 5.283 8.437 1.00 85.06 84 TYR A N 1
ATOM 674 C CA . TYR A 1 84 ? 0.183 6.654 8.842 1.00 85.06 84 TYR A CA 1
ATOM 675 C C . TYR A 1 84 ? -0.949 6.700 9.858 1.00 85.06 84 TYR A C 1
ATOM 677 O O . TYR A 1 84 ? -1.977 6.053 9.674 1.00 85.06 84 TYR A O 1
ATOM 685 N N . GLU A 1 85 ? -0.778 7.506 10.901 1.00 86.56 85 GLU A N 1
ATOM 686 C CA . GLU A 1 85 ? -1.830 7.819 11.859 1.00 86.56 85 GLU A CA 1
ATOM 687 C C . GLU A 1 85 ? -1.894 9.332 12.062 1.00 86.56 85 GLU A C 1
ATOM 689 O O . GLU A 1 85 ? -0.977 9.925 12.627 1.00 86.56 85 GLU A O 1
ATOM 694 N N . ALA A 1 86 ? -2.963 9.974 11.589 1.00 80.62 86 ALA A N 1
ATOM 695 C CA . ALA A 1 86 ? -3.271 11.338 12.005 1.00 80.62 86 ALA A CA 1
ATOM 696 C C . ALA A 1 86 ? -4.716 11.728 11.731 1.00 80.62 86 ALA A C 1
ATOM 698 O O . ALA A 1 86 ? -5.374 11.214 10.827 1.00 80.62 86 ALA A O 1
ATOM 699 N N . LYS A 1 87 ? -5.168 12.725 12.501 1.00 82.56 87 LYS A N 1
ATOM 700 C CA . LYS A 1 87 ? -6.494 13.351 12.384 1.00 82.56 87 LYS A CA 1
ATOM 701 C C . LYS A 1 87 ? -7.633 12.319 12.396 1.00 82.56 87 LYS A C 1
ATOM 703 O O . LYS A 1 87 ? -8.615 12.475 11.686 1.00 82.56 87 LYS A O 1
ATOM 708 N N . GLY A 1 88 ? -7.476 11.259 13.193 1.00 83.38 88 GLY A N 1
ATOM 709 C CA . GLY A 1 88 ? -8.451 10.170 13.320 1.00 83.38 88 GLY A CA 1
ATOM 710 C C . GLY A 1 88 ? -8.384 9.105 12.220 1.00 83.38 88 GLY A C 1
ATOM 711 O O . GLY A 1 88 ? -9.143 8.143 12.266 1.00 83.38 88 GLY A O 1
ATOM 712 N N . HIS A 1 89 ? -7.473 9.233 11.255 1.00 84.56 89 HIS A N 1
ATOM 713 C CA . HIS A 1 89 ? -7.260 8.226 10.223 1.00 84.56 89 HIS A CA 1
ATOM 714 C C . HIS A 1 89 ? -6.053 7.370 10.566 1.00 84.56 89 HIS A C 1
ATOM 716 O O . HIS A 1 89 ? -4.978 7.898 10.854 1.00 84.56 89 HIS A O 1
ATOM 722 N N . GLN A 1 90 ? -6.218 6.058 10.441 1.00 92.12 90 GLN A N 1
ATOM 723 C CA . GLN A 1 90 ? -5.108 5.125 10.386 1.00 92.12 90 GLN A CA 1
ATOM 724 C C . GLN A 1 90 ? -5.079 4.485 9.000 1.00 92.12 90 GLN A C 1
ATOM 726 O O . GLN A 1 90 ? -6.038 3.828 8.593 1.00 92.12 90 GLN A O 1
ATOM 731 N N . LEU A 1 91 ? -4.004 4.732 8.260 1.00 92.88 91 LEU A N 1
ATOM 732 C CA . LEU A 1 91 ? -3.852 4.353 6.863 1.00 92.88 91 LEU A CA 1
ATOM 733 C C . LEU A 1 91 ? -2.674 3.403 6.688 1.00 92.88 91 LEU A C 1
ATOM 735 O O . LEU A 1 91 ? -1.628 3.551 7.323 1.00 92.88 91 LEU A O 1
ATOM 739 N N . LEU A 1 92 ? -2.852 2.469 5.765 1.00 93.06 92 LEU A N 1
ATOM 740 C CA . LEU A 1 92 ? -1.817 1.602 5.236 1.00 93.06 92 LEU A CA 1
ATOM 741 C C . LEU A 1 92 ? -1.662 1.906 3.749 1.00 93.06 92 LEU A C 1
ATOM 743 O O . LEU A 1 92 ? -2.603 1.757 2.974 1.00 93.06 92 LEU A O 1
ATOM 747 N N . GLU A 1 93 ? -0.468 2.309 3.356 1.00 91.88 93 GLU A N 1
ATOM 748 C CA . GLU A 1 93 ? -0.114 2.640 1.985 1.00 91.88 93 GLU A CA 1
ATOM 749 C C . GLU A 1 93 ? 0.874 1.606 1.456 1.00 91.88 93 GLU A C 1
ATOM 751 O O . GLU A 1 93 ? 1.848 1.281 2.134 1.00 91.88 93 GLU A O 1
ATOM 756 N N . ILE A 1 94 ? 0.645 1.081 0.255 1.00 89.38 94 ILE A N 1
ATOM 757 C CA . ILE A 1 94 ? 1.494 0.043 -0.334 1.00 89.38 94 ILE A CA 1
ATOM 758 C C . ILE A 1 94 ? 1.791 0.388 -1.787 1.00 89.38 94 ILE A C 1
ATOM 760 O O . ILE A 1 94 ? 0.884 0.682 -2.567 1.00 89.38 94 ILE A O 1
ATOM 764 N N . GLY A 1 95 ? 3.072 0.336 -2.143 1.00 87.12 95 GLY A N 1
ATOM 765 C CA . GLY A 1 95 ? 3.570 0.538 -3.496 1.00 87.12 95 GLY A CA 1
ATOM 766 C C . GLY A 1 95 ? 4.237 -0.720 -4.030 1.00 87.12 95 GLY A C 1
ATOM 767 O O . GLY A 1 95 ? 5.193 -1.211 -3.429 1.00 87.12 95 GLY A O 1
ATOM 768 N N . LEU A 1 96 ? 3.771 -1.214 -5.173 1.00 83.88 96 LEU A N 1
ATOM 769 C CA . LEU A 1 96 ? 4.231 -2.445 -5.810 1.00 83.88 96 LEU A CA 1
ATOM 770 C C . LEU A 1 96 ? 4.672 -2.177 -7.250 1.00 83.88 96 LEU A C 1
ATOM 772 O O . LEU A 1 96 ? 3.871 -1.719 -8.060 1.00 83.88 96 LEU A O 1
ATOM 776 N N . TRP A 1 97 ? 5.919 -2.488 -7.591 1.00 80.62 97 TRP A N 1
ATOM 777 C CA . TRP A 1 97 ? 6.372 -2.510 -8.978 1.00 80.62 97 TRP A CA 1
ATOM 778 C C . TRP A 1 97 ? 5.952 -3.815 -9.639 1.00 80.62 97 TRP A C 1
ATOM 780 O O . TRP A 1 97 ? 6.326 -4.909 -9.212 1.00 80.62 97 TRP A O 1
ATOM 790 N N . MET A 1 98 ? 5.166 -3.678 -10.699 1.00 76.69 98 MET A N 1
ATOM 791 C CA . MET A 1 98 ? 4.805 -4.762 -11.592 1.00 76.69 98 MET A CA 1
ATOM 792 C C . MET A 1 98 ? 5.813 -4.818 -12.747 1.00 76.69 98 MET A C 1
ATOM 794 O O . MET A 1 98 ? 6.120 -3.775 -13.344 1.00 76.69 98 MET A O 1
ATOM 798 N N . PRO A 1 99 ? 6.321 -6.017 -13.074 1.00 67.31 99 PRO A N 1
ATOM 799 C CA . PRO A 1 99 ? 7.211 -6.221 -14.202 1.00 67.31 99 PRO A CA 1
ATOM 800 C C . PRO A 1 99 ? 6.488 -5.907 -15.514 1.00 67.31 99 PRO A C 1
ATOM 802 O O . PRO A 1 99 ? 5.267 -6.021 -15.627 1.00 67.31 99 PRO A O 1
ATOM 805 N N . SER A 1 100 ? 7.270 -5.534 -16.522 1.00 67.12 100 SER A N 1
ATOM 806 C CA . SER A 1 100 ? 6.774 -5.300 -17.876 1.00 67.12 100 SER A CA 1
ATOM 807 C C . SER A 1 100 ? 6.167 -6.571 -18.469 1.00 67.12 100 SER A C 1
ATOM 809 O O . SER A 1 100 ? 6.837 -7.603 -18.529 1.00 67.12 100 SER A O 1
ATOM 811 N N . ILE A 1 101 ? 4.928 -6.491 -18.957 1.00 58.75 101 ILE A N 1
ATOM 812 C CA . ILE A 1 101 ? 4.304 -7.556 -19.748 1.00 58.75 101 ILE A CA 1
ATOM 813 C C . ILE A 1 101 ? 4.537 -7.213 -21.227 1.00 58.75 101 ILE A C 1
ATOM 815 O O . ILE A 1 101 ? 3.845 -6.369 -21.791 1.00 58.75 101 ILE A O 1
ATOM 819 N N . GLY A 1 102 ? 5.546 -7.836 -21.846 1.00 59.81 102 GLY A N 1
ATOM 820 C CA . GLY A 1 102 ? 5.882 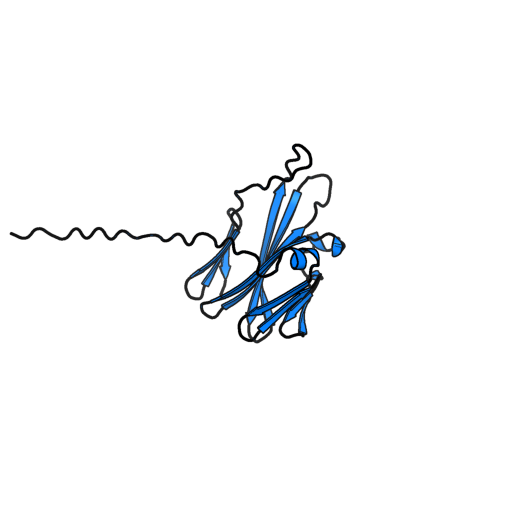-7.672 -23.270 1.00 59.81 102 GLY A CA 1
ATOM 821 C C . GLY A 1 102 ? 7.168 -6.880 -23.557 1.00 59.81 102 GLY A C 1
ATOM 822 O O . GLY A 1 102 ? 7.936 -6.560 -22.650 1.00 59.81 102 GLY A O 1
ATOM 823 N N . SER A 1 103 ? 7.400 -6.579 -24.842 1.00 53.28 103 SER A N 1
ATOM 824 C CA . SER A 1 103 ? 8.594 -5.888 -25.374 1.00 53.28 103 SER A CA 1
ATOM 825 C C . SER A 1 103 ? 8.666 -4.400 -25.036 1.00 53.28 103 SER A C 1
ATOM 827 O O . SER A 1 103 ? 9.697 -3.760 -25.227 1.00 53.28 103 SER A O 1
ATOM 829 N N . ASN A 1 104 ? 7.561 -3.827 -24.568 1.00 57.09 104 ASN A N 1
ATOM 830 C CA . ASN A 1 104 ? 7.492 -2.420 -24.226 1.00 57.09 104 ASN A CA 1
ATOM 831 C C . ASN A 1 104 ? 8.104 -2.265 -22.851 1.00 57.09 104 ASN A C 1
ATOM 833 O O . ASN A 1 104 ? 7.425 -2.543 -21.882 1.00 57.09 104 ASN A O 1
ATOM 837 N N . GLU A 1 105 ? 9.363 -1.848 -22.783 1.00 69.69 105 GLU A N 1
ATOM 838 C CA . GLU A 1 105 ? 10.114 -1.483 -21.583 1.00 69.69 105 GLU A CA 1
ATOM 839 C C . GLU A 1 105 ? 9.333 -0.550 -20.625 1.00 69.69 105 GLU A C 1
ATOM 841 O O . GLU A 1 105 ? 9.646 0.629 -20.503 1.00 69.69 105 GLU A O 1
ATOM 846 N N . ILE A 1 106 ? 8.288 -1.029 -19.950 1.00 71.88 106 ILE A N 1
ATOM 847 C CA . ILE A 1 106 ? 7.384 -0.231 -19.124 1.00 71.88 106 ILE A CA 1
ATOM 848 C C . ILE A 1 106 ? 7.172 -0.961 -17.805 1.00 71.88 106 ILE A C 1
ATOM 850 O O . ILE A 1 106 ? 6.663 -2.074 -17.766 1.00 71.88 106 ILE A O 1
ATOM 854 N N . GLU A 1 107 ? 7.544 -0.318 -16.709 1.00 73.94 107 GLU A N 1
ATOM 855 C CA . GLU A 1 107 ? 7.240 -0.777 -15.356 1.00 73.94 107 GLU A CA 1
ATOM 856 C C . GLU A 1 107 ? 6.036 -0.017 -14.827 1.00 73.94 107 GLU A C 1
ATOM 858 O O . GLU A 1 107 ? 5.874 1.175 -15.091 1.00 73.94 107 GLU A O 1
ATOM 863 N N . THR A 1 108 ? 5.188 -0.696 -14.065 1.00 79.06 108 THR A N 1
ATOM 864 C CA . THR A 1 108 ? 4.000 -0.068 -13.485 1.00 79.06 108 THR A CA 1
ATOM 865 C C . THR A 1 108 ? 4.084 -0.126 -11.971 1.00 79.06 108 THR A C 1
ATOM 867 O O . THR A 1 108 ? 4.086 -1.210 -11.403 1.00 79.06 108 THR A O 1
ATOM 870 N N . LEU A 1 109 ? 4.125 1.028 -11.308 1.00 80.81 109 LEU A N 1
ATOM 871 C CA . LEU A 1 109 ? 3.915 1.114 -9.869 1.00 80.81 109 LEU A CA 1
ATOM 872 C C . LEU A 1 109 ? 2.421 1.112 -9.614 1.00 80.81 109 LEU A C 1
ATOM 874 O O . LEU A 1 109 ? 1.726 2.072 -9.937 1.00 80.81 109 LEU A O 1
ATOM 878 N N . MET A 1 110 ? 1.939 0.043 -9.013 1.00 84.00 110 MET A N 1
ATOM 879 C CA . MET A 1 110 ? 0.631 0.010 -8.399 1.00 84.00 110 MET A CA 1
ATOM 880 C C . MET A 1 110 ? 0.724 0.615 -7.001 1.00 84.00 110 MET A C 1
ATOM 882 O O . MET A 1 110 ? 1.601 0.266 -6.215 1.00 84.00 110 MET A O 1
ATOM 886 N N . TRP A 1 111 ? -0.191 1.523 -6.704 1.00 87.88 111 TRP A N 1
ATOM 887 C CA . TRP A 1 111 ? -0.284 2.234 -5.446 1.00 87.88 111 TRP A CA 1
ATOM 888 C C . TRP A 1 111 ? -1.662 2.007 -4.835 1.00 87.88 111 TRP A C 1
ATOM 890 O O . TRP A 1 111 ? -2.675 2.338 -5.452 1.00 87.88 111 TRP A O 1
ATOM 900 N N . VAL A 1 112 ? -1.699 1.434 -3.634 1.00 89.69 112 VAL A N 1
ATOM 901 C CA . VAL A 1 112 ? -2.937 1.103 -2.926 1.00 89.69 112 VAL A CA 1
ATOM 902 C C . VAL A 1 112 ? -2.929 1.748 -1.549 1.00 89.69 112 VAL A C 1
ATOM 904 O O . VAL A 1 112 ? -1.922 1.705 -0.843 1.00 89.69 112 VAL A O 1
ATOM 907 N N . VAL A 1 113 ? -4.066 2.322 -1.158 1.00 91.94 113 VAL A N 1
ATOM 908 C CA . VAL A 1 113 ? -4.277 2.897 0.173 1.00 91.94 113 VAL A CA 1
ATOM 909 C C . VAL A 1 113 ? -5.462 2.208 0.827 1.00 91.94 113 VAL A C 1
ATOM 911 O O . VAL A 1 113 ? -6.570 2.200 0.283 1.00 91.94 113 VAL A O 1
ATOM 914 N N . TYR A 1 114 ? -5.237 1.677 2.020 1.00 93.06 114 TYR A N 1
ATOM 915 C CA . TYR A 1 114 ? -6.260 1.150 2.908 1.00 93.06 114 TYR A CA 1
ATOM 916 C C . TYR A 1 114 ? -6.409 2.049 4.130 1.00 93.06 114 TYR A C 1
ATOM 918 O O . TYR A 1 114 ? -5.438 2.630 4.607 1.00 93.06 114 TYR A O 1
ATOM 926 N N . GLN A 1 115 ? -7.619 2.116 4.669 1.00 93.31 115 GLN A N 1
ATOM 927 C CA . GLN A 1 115 ? -7.907 2.741 5.953 1.00 93.31 115 GLN A CA 1
ATOM 928 C C . GLN A 1 115 ? -8.397 1.685 6.929 1.00 93.31 115 GLN A C 1
ATOM 930 O O . GLN A 1 115 ? -9.259 0.879 6.584 1.00 93.31 115 GLN A O 1
ATOM 935 N N . VAL A 1 116 ? -7.886 1.713 8.155 1.00 94.06 116 VAL A N 1
ATOM 936 C CA . VAL A 1 116 ? -8.436 0.891 9.228 1.00 94.06 116 VAL A CA 1
ATOM 937 C C . VAL A 1 116 ? -9.732 1.529 9.711 1.00 94.06 116 VAL A C 1
ATOM 939 O O . VAL A 1 116 ? -9.716 2.635 10.252 1.00 94.06 116 VAL A O 1
ATOM 942 N N . LYS A 1 117 ? -10.851 0.830 9.524 1.00 91.88 117 LYS A N 1
ATOM 943 C CA . LYS A 1 117 ? -12.155 1.166 10.113 1.00 91.88 117 LYS A CA 1
ATOM 944 C C . LYS A 1 117 ? -12.697 -0.088 10.787 1.00 91.88 117 LYS A C 1
ATOM 946 O O . LYS A 1 117 ? -12.658 -1.159 10.191 1.00 91.88 117 LYS A O 1
ATOM 951 N N . ASP A 1 118 ? -13.101 0.036 12.048 1.00 90.50 118 ASP A N 1
ATOM 952 C CA . ASP A 1 118 ? -13.728 -1.041 12.832 1.00 90.50 118 ASP A CA 1
ATOM 953 C C . ASP A 1 118 ? -12.966 -2.379 12.820 1.00 90.50 118 ASP A C 1
ATOM 955 O O . ASP A 1 118 ? -13.545 -3.461 12.819 1.00 90.50 118 ASP A O 1
ATOM 959 N N . GLY A 1 119 ? -11.631 -2.303 12.823 1.00 89.69 119 GLY A N 1
ATOM 960 C CA . GLY A 1 119 ? -10.763 -3.482 12.829 1.00 89.69 119 GLY A CA 1
ATOM 961 C C . GLY A 1 119 ? -10.594 -4.172 11.473 1.00 89.69 119 GLY A C 1
ATOM 962 O O . GLY A 1 119 ? -10.112 -5.300 11.463 1.00 89.69 119 GLY A O 1
ATOM 963 N N . ALA A 1 120 ? -10.942 -3.508 10.364 1.00 92.56 120 ALA A N 1
ATOM 964 C CA . ALA A 1 120 ? -10.778 -4.012 8.999 1.00 92.56 120 ALA A CA 1
ATOM 965 C C . ALA A 1 120 ? -10.092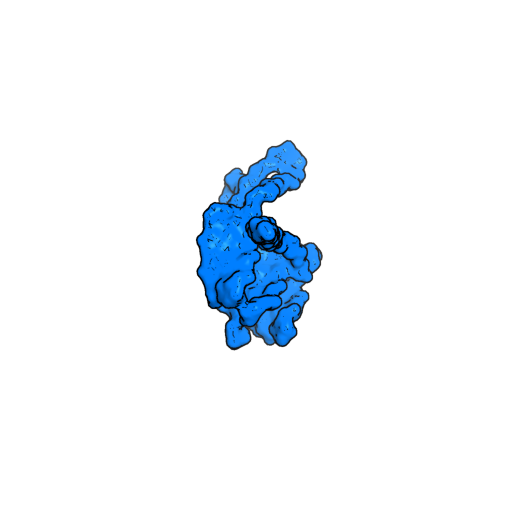 -2.997 8.061 1.00 92.56 120 ALA A C 1
ATOM 967 O O . ALA A 1 120 ? -10.183 -1.786 8.281 1.00 92.56 120 ALA A O 1
ATOM 968 N N . LEU A 1 121 ? -9.435 -3.459 6.985 1.00 93.06 121 LEU A N 1
ATOM 969 C CA . LEU A 1 121 ? -8.746 -2.590 6.011 1.00 93.06 121 LEU A CA 1
ATOM 970 C C . LEU A 1 121 ? -9.633 -2.179 4.837 1.00 93.06 121 LEU A C 1
ATOM 972 O O . LEU A 1 121 ? -9.654 -2.811 3.785 1.00 93.06 121 LEU A O 1
ATOM 976 N N . ILE A 1 122 ? -10.346 -1.070 4.927 1.00 92.25 122 ILE A N 1
ATOM 977 C CA . ILE A 1 122 ? -11.200 -0.603 3.830 1.00 92.25 122 ILE A CA 1
ATOM 978 C C . ILE A 1 122 ? -10.348 0.056 2.737 1.00 92.25 122 ILE A C 1
ATOM 980 O O . ILE A 1 122 ? -9.674 1.053 2.998 1.00 92.25 122 ILE A O 1
ATOM 984 N N . LYS A 1 123 ? -10.371 -0.484 1.508 1.00 91.75 123 LYS A N 1
ATOM 985 C CA . LYS A 1 123 ? -9.641 0.092 0.363 1.00 91.75 123 LYS A CA 1
ATOM 986 C C . LYS A 1 123 ? -10.222 1.463 0.025 1.00 91.75 123 LYS A C 1
ATOM 988 O O . LYS A 1 123 ? -11.415 1.572 -0.232 1.00 91.75 123 LYS A O 1
ATOM 993 N N . GLN A 1 124 ? -9.374 2.484 0.017 1.00 92.00 124 GLN A N 1
ATOM 994 C CA . GLN A 1 124 ? -9.747 3.865 -0.300 1.00 92.00 124 GLN A CA 1
ATOM 995 C C . GLN A 1 124 ? -9.255 4.298 -1.679 1.00 92.00 124 GLN A C 1
ATOM 997 O O . GLN A 1 124 ? -9.908 5.082 -2.364 1.00 92.00 124 GLN A O 1
ATOM 1002 N N . LEU A 1 125 ? -8.090 3.795 -2.092 1.00 90.38 125 LEU A N 1
ATOM 1003 C CA . LEU A 1 125 ? -7.460 4.179 -3.346 1.00 90.38 125 LEU A CA 1
ATOM 1004 C C . LEU A 1 125 ? -6.730 2.997 -3.969 1.00 90.38 125 LEU A C 1
ATOM 1006 O O . LEU A 1 125 ? -6.068 2.229 -3.274 1.00 90.38 125 LEU A O 1
ATOM 1010 N N . GLU A 1 126 ? -6.811 2.919 -5.290 1.00 89.38 126 GLU A N 1
ATOM 1011 C CA . GLU A 1 126 ? -5.981 2.069 -6.130 1.00 89.38 126 GLU A CA 1
ATOM 1012 C C . GLU A 1 126 ? -5.641 2.851 -7.398 1.00 89.38 126 GLU A C 1
ATOM 1014 O O . GLU A 1 126 ? -6.532 3.324 -8.110 1.00 89.38 126 GLU A O 1
ATOM 1019 N N . LYS A 1 127 ? -4.349 3.056 -7.646 1.00 86.69 127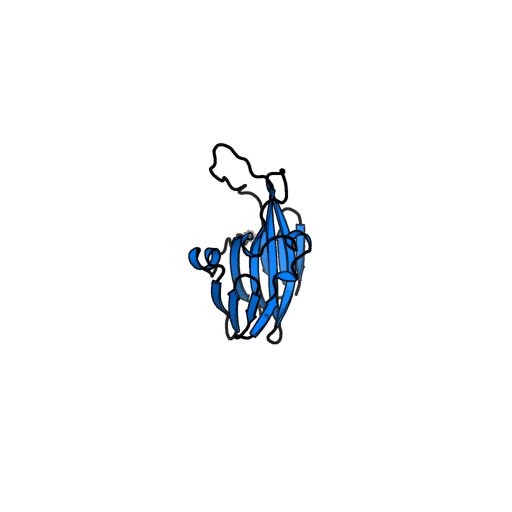 LYS A N 1
ATOM 1020 C CA . LYS A 1 127 ? -3.842 3.784 -8.809 1.00 86.69 127 LYS A CA 1
ATOM 1021 C C . LYS A 1 127 ? -2.620 3.100 -9.386 1.00 86.69 127 LYS A C 1
ATOM 1023 O O . LYS A 1 127 ? -1.920 2.356 -8.707 1.00 86.69 127 LYS A O 1
ATOM 1028 N N . SER A 1 128 ? -2.351 3.378 -10.653 1.00 82.25 128 SER A N 1
ATOM 1029 C CA . SER A 1 128 ? -1.187 2.851 -11.350 1.00 82.25 128 SER A CA 1
ATOM 1030 C C . SER A 1 128 ? -0.397 3.981 -11.986 1.00 82.25 128 SER A C 1
ATOM 1032 O O . SER A 1 128 ? -0.955 4.904 -12.570 1.00 82.25 128 SER A O 1
ATOM 1034 N N . VAL A 1 129 ? 0.921 3.885 -11.881 1.00 78.81 129 VAL A N 1
ATOM 1035 C CA . VAL A 1 129 ? 1.881 4.802 -12.479 1.00 78.81 129 VAL A CA 1
ATOM 1036 C C . VAL A 1 129 ? 2.771 4.010 -13.411 1.00 78.81 129 VAL A C 1
ATOM 1038 O O . VAL A 1 129 ? 3.578 3.204 -12.959 1.00 78.81 129 VAL A O 1
ATOM 1041 N N . GLN A 1 130 ? 2.660 4.264 -14.708 1.00 77.19 130 GLN A N 1
ATOM 1042 C CA . GLN A 1 130 ? 3.533 3.650 -15.703 1.00 77.19 130 GLN A CA 1
ATOM 1043 C C . GLN A 1 130 ? 4.821 4.461 -15.877 1.00 77.19 130 GLN A C 1
ATOM 1045 O O . GLN A 1 130 ? 4.802 5.692 -15.916 1.00 77.19 130 GLN A O 1
ATOM 1050 N N . LYS A 1 131 ? 5.949 3.764 -16.010 1.00 72.75 131 LYS A N 1
ATOM 1051 C CA . LYS A 1 131 ? 7.277 4.326 -16.269 1.00 72.75 131 LYS A CA 1
ATOM 1052 C C . LYS A 1 131 ? 7.932 3.583 -17.420 1.00 72.75 131 LYS A C 1
ATOM 1054 O O . LYS A 1 131 ? 8.034 2.367 -17.365 1.00 72.75 131 LYS A O 1
ATOM 1059 N N . ARG A 1 132 ? 8.439 4.301 -18.425 1.00 63.81 132 ARG A N 1
ATOM 1060 C CA . ARG A 1 132 ? 9.286 3.702 -19.470 1.00 63.81 132 ARG A CA 1
ATOM 1061 C C . ARG A 1 132 ? 10.703 3.480 -18.928 1.00 63.81 132 ARG A C 1
ATOM 1063 O O . ARG A 1 132 ? 11.247 4.382 -18.288 1.00 63.81 132 ARG A O 1
ATOM 1070 N N . LYS A 1 133 ? 11.327 2.332 -19.200 1.00 58.91 133 LYS A N 1
ATOM 1071 C CA . LYS A 1 133 ? 12.770 2.150 -19.000 1.00 58.91 133 LYS A CA 1
ATOM 1072 C C . LYS A 1 133 ? 13.479 2.980 -20.072 1.00 58.91 133 LYS A C 1
ATOM 1074 O O . LYS A 1 133 ? 13.050 3.039 -21.218 1.00 58.91 133 LYS A O 1
ATOM 1079 N N . LYS A 1 134 ? 14.545 3.683 -19.687 1.00 52.38 134 LYS A N 1
ATOM 1080 C CA . LYS A 1 134 ? 15.519 4.223 -20.640 1.00 52.38 134 LYS A CA 1
ATOM 1081 C C . LYS A 1 134 ? 16.824 3.488 -20.388 1.00 52.38 134 LYS A C 1
ATOM 1083 O O . LYS A 1 134 ? 17.560 3.828 -19.462 1.00 52.38 134 LYS A O 1
ATOM 1088 N N . LEU A 1 135 ? 17.064 2.441 -21.169 1.00 53.69 135 LEU A N 1
ATOM 1089 C CA . LEU A 1 135 ? 18.287 1.654 -21.102 1.00 53.69 135 LEU A CA 1
ATOM 1090 C C . LEU A 1 135 ? 19.418 2.458 -21.745 1.00 53.69 135 LEU A C 1
ATOM 1092 O O . LEU A 1 135 ? 19.427 2.659 -22.953 1.00 53.69 135 LEU A O 1
ATOM 1096 N N . ILE A 1 136 ? 20.350 2.968 -20.937 1.00 54.38 136 ILE A N 1
ATOM 1097 C CA . ILE A 1 136 ? 21.569 3.592 -21.476 1.00 54.38 136 ILE A CA 1
ATOM 1098 C C . ILE A 1 136 ? 22.742 2.606 -21.426 1.00 54.38 136 ILE A C 1
ATOM 1100 O O . ILE A 1 136 ? 23.492 2.565 -22.384 1.00 54.38 136 ILE A O 1
ATOM 1104 N N . THR A 1 137 ? 22.861 1.763 -20.390 1.00 49.94 137 THR A N 1
ATOM 1105 C CA . THR A 1 137 ? 23.912 0.718 -20.261 1.00 49.94 137 THR A CA 1
ATOM 1106 C C . THR A 1 137 ? 23.687 -0.131 -18.992 1.00 49.94 137 THR A C 1
ATOM 1108 O O . THR A 1 137 ? 24.498 -0.140 -18.069 1.00 49.94 137 THR A O 1
ATOM 1111 N N . GLY A 1 138 ? 22.522 -0.778 -18.852 1.00 50.81 138 GLY A N 1
ATOM 1112 C CA . GLY A 1 138 ? 22.239 -1.682 -17.716 1.00 50.81 138 GLY A CA 1
ATOM 1113 C C . GLY A 1 138 ? 22.125 -1.030 -16.324 1.00 50.81 138 GLY A C 1
ATOM 1114 O O . GLY A 1 138 ? 21.880 -1.724 -15.341 1.00 50.81 138 GLY A O 1
ATOM 1115 N N . LYS A 1 139 ? 22.266 0.298 -16.215 1.00 42.94 139 LYS A N 1
ATOM 1116 C CA . LYS A 1 139 ? 22.035 1.056 -14.977 1.00 42.94 139 LYS A CA 1
ATOM 1117 C C . LYS A 1 139 ? 20.722 1.830 -15.047 1.00 42.94 139 LYS A C 1
ATOM 1119 O O . LYS A 1 139 ? 20.525 2.691 -15.903 1.00 42.94 139 LYS A O 1
ATOM 1124 N N . TYR A 1 140 ? 19.844 1.510 -14.104 1.00 52.81 140 TYR A N 1
ATOM 1125 C CA . TYR A 1 140 ? 18.539 2.123 -13.882 1.00 52.81 140 TYR A CA 1
ATOM 1126 C C . TYR A 1 140 ? 18.689 3.616 -13.551 1.00 52.81 140 TYR A C 1
ATOM 1128 O O . TYR A 1 140 ? 19.373 3.973 -12.590 1.00 52.81 140 TYR A O 1
ATOM 1136 N N . LYS A 1 141 ? 18.029 4.506 -14.302 1.00 42.25 141 LYS A N 1
ATOM 1137 C CA . LYS A 1 141 ? 17.884 5.917 -13.912 1.00 42.25 141 LYS A CA 1
ATOM 1138 C C . LYS A 1 141 ? 16.403 6.266 -13.834 1.00 42.25 141 LYS A C 1
ATOM 1140 O O . LYS A 1 141 ? 15.723 6.322 -14.851 1.00 42.25 141 LYS A O 1
ATOM 1145 N N . ALA A 1 142 ? 15.918 6.486 -12.614 1.00 45.31 142 ALA A N 1
ATOM 1146 C CA . ALA A 1 142 ? 14.540 6.884 -12.360 1.00 45.31 142 ALA A CA 1
ATOM 1147 C C . ALA A 1 142 ? 14.205 8.222 -13.046 1.00 45.31 142 ALA A C 1
ATOM 1149 O O . ALA A 1 142 ? 14.999 9.167 -12.982 1.00 45.31 142 ALA A O 1
ATOM 1150 N N . ASP A 1 143 ? 13.007 8.325 -13.632 1.00 50.84 143 ASP A N 1
ATOM 1151 C CA . ASP A 1 143 ? 12.399 9.626 -13.913 1.00 50.84 143 ASP A CA 1
ATOM 1152 C C . ASP A 1 143 ? 12.040 10.283 -12.573 1.00 50.84 143 ASP A C 1
ATOM 1154 O O . ASP A 1 143 ? 11.217 9.778 -11.805 1.00 50.84 143 ASP A O 1
ATOM 1158 N N . ARG A 1 144 ? 12.719 11.389 -12.266 1.00 48.50 144 ARG A N 1
ATOM 1159 C CA . ARG A 1 144 ? 12.640 12.088 -10.977 1.00 48.50 144 ARG A CA 1
ATOM 1160 C C . ARG A 1 144 ? 11.336 12.877 -10.790 1.00 48.50 144 ARG A C 1
ATOM 1162 O O . ARG A 1 144 ? 11.194 13.526 -9.761 1.00 48.50 144 ARG A O 1
ATOM 1169 N N . LYS A 1 145 ? 10.414 12.877 -11.764 1.00 56.69 145 LYS A N 1
ATOM 1170 C CA . LYS A 1 145 ? 9.297 13.839 -11.811 1.00 56.69 145 LYS A CA 1
ATOM 1171 C C . LYS A 1 145 ? 7.897 13.290 -11.537 1.00 56.69 145 LYS A C 1
ATOM 1173 O O . LYS A 1 145 ? 6.953 14.075 -11.578 1.00 56.69 145 LYS A O 1
ATOM 1178 N N . ILE A 1 146 ? 7.708 11.998 -11.263 1.00 65.38 146 ILE A N 1
ATOM 1179 C CA . ILE A 1 146 ? 6.346 11.518 -10.986 1.00 65.38 146 ILE A CA 1
ATOM 1180 C C . ILE A 1 146 ? 5.965 11.816 -9.540 1.00 65.38 146 ILE A C 1
ATOM 1182 O O . ILE A 1 146 ? 6.356 11.106 -8.618 1.00 65.38 146 ILE A O 1
ATOM 1186 N N . THR A 1 147 ? 5.178 12.873 -9.365 1.00 72.06 147 THR A N 1
ATOM 1187 C CA . THR A 1 147 ? 4.541 13.222 -8.097 1.00 72.06 147 THR A CA 1
ATOM 1188 C C . THR A 1 147 ? 3.457 12.202 -7.775 1.00 72.06 147 THR A C 1
ATOM 1190 O O . THR A 1 147 ? 2.508 12.056 -8.541 1.00 72.06 147 THR A O 1
ATOM 1193 N N . TYR A 1 148 ? 3.567 11.523 -6.641 1.00 80.56 148 TYR A N 1
ATOM 1194 C CA . TYR A 1 148 ? 2.453 10.802 -6.037 1.00 80.56 148 TYR A CA 1
ATOM 1195 C C . TYR A 1 148 ? 2.474 11.006 -4.523 1.00 80.56 148 TYR A C 1
ATOM 1197 O O . TYR A 1 148 ? 3.523 11.322 -3.962 1.00 80.56 148 TYR A O 1
ATOM 1205 N N . GLY A 1 149 ? 1.328 10.850 -3.868 1.00 85.06 149 GLY A N 1
ATOM 1206 C CA . GLY A 1 149 ? 1.263 10.871 -2.410 1.00 85.06 149 GLY A CA 1
ATOM 1207 C C . GLY A 1 149 ? -0.051 11.401 -1.858 1.00 85.06 149 GLY A C 1
ATOM 1208 O O . GLY A 1 149 ? -0.944 11.835 -2.595 1.00 85.06 149 GLY A O 1
ATOM 1209 N N . LEU A 1 150 ? -0.150 11.345 -0.532 1.00 88.19 150 LEU A N 1
ATOM 1210 C CA . LEU A 1 150 ? -1.311 11.781 0.233 1.00 88.19 150 LEU A CA 1
ATOM 1211 C C . LEU A 1 150 ? -1.059 13.130 0.903 1.00 88.19 150 LEU A C 1
ATOM 1213 O O . LEU A 1 150 ? 0.046 13.459 1.327 1.00 88.19 150 LEU A O 1
ATOM 1217 N N . THR A 1 151 ? -2.117 13.919 1.045 1.00 88.62 151 THR A N 1
ATOM 1218 C CA . THR A 1 151 ? -2.134 15.128 1.868 1.00 88.62 151 THR A CA 1
ATOM 1219 C C . THR A 1 151 ? -3.416 15.165 2.679 1.00 88.62 151 THR A C 1
ATOM 1221 O O . THR A 1 151 ? -4.519 15.209 2.126 1.00 88.62 151 THR A O 1
ATOM 1224 N N . ILE A 1 152 ? -3.277 15.207 4.001 1.00 86.06 152 ILE A N 1
ATOM 1225 C CA . ILE A 1 152 ? -4.416 15.147 4.918 1.00 86.06 152 ILE A CA 1
ATOM 1226 C C . ILE A 1 152 ? -4.735 16.539 5.449 1.00 86.06 152 ILE A C 1
ATOM 1228 O O . ILE A 1 152 ? -3.984 17.136 6.232 1.00 86.06 152 ILE A O 1
ATOM 1232 N N . LYS A 1 153 ? -5.889 17.063 5.041 1.00 84.12 153 LYS A N 1
ATOM 1233 C CA . LYS A 1 153 ? -6.412 18.359 5.481 1.00 84.12 153 LYS A CA 1
ATOM 1234 C C . LYS A 1 153 ? -7.715 18.109 6.231 1.00 84.12 153 LYS A C 1
ATOM 1236 O O . LYS A 1 153 ? -8.663 17.597 5.649 1.00 84.12 153 LYS A O 1
ATOM 1241 N N . GLN A 1 154 ? -7.743 18.473 7.516 1.00 81.25 154 GLN A N 1
ATOM 1242 C CA . GLN A 1 154 ? -8.850 18.151 8.430 1.00 81.25 154 GLN A CA 1
ATOM 1243 C C . GLN A 1 154 ? -9.164 16.639 8.397 1.00 81.25 154 GLN A C 1
ATOM 1245 O O . GLN A 1 154 ? -8.236 15.855 8.570 1.00 81.25 154 GLN A O 1
ATOM 1250 N N . SER A 1 155 ? -10.415 16.248 8.147 1.00 82.75 155 SER A N 1
ATOM 1251 C CA . SER A 1 155 ? -10.880 14.858 8.002 1.00 82.75 155 SER A CA 1
ATOM 1252 C C . SER A 1 155 ? -10.844 14.332 6.559 1.00 82.75 155 SER A C 1
ATOM 1254 O O . SER A 1 155 ? -11.385 13.271 6.263 1.00 82.75 155 SER A O 1
ATOM 1256 N N . LYS A 1 156 ? -10.265 15.095 5.623 1.00 87.69 156 LYS A N 1
ATOM 1257 C CA . LYS A 1 156 ? -10.231 14.750 4.202 1.00 87.69 156 LYS A CA 1
ATOM 1258 C C . LYS A 1 156 ? -8.823 14.359 3.781 1.00 87.69 156 LYS A C 1
ATOM 1260 O O . LYS A 1 156 ? -7.864 15.123 3.950 1.00 87.69 156 LYS A O 1
ATOM 1265 N N . ILE A 1 157 ? -8.711 13.200 3.150 1.00 89.75 157 ILE A N 1
ATOM 1266 C CA . ILE A 1 157 ? -7.467 12.709 2.572 1.00 89.75 157 ILE A CA 1
ATOM 1267 C C . ILE A 1 157 ? -7.497 13.039 1.087 1.00 89.75 157 ILE A C 1
ATOM 1269 O O . ILE A 1 157 ? -8.368 12.579 0.355 1.00 89.75 157 ILE A O 1
ATOM 1273 N N . ASN A 1 158 ? -6.566 13.874 0.642 1.00 91.56 158 ASN A N 1
ATOM 1274 C CA . ASN A 1 158 ? -6.387 14.200 -0.767 1.00 91.56 158 ASN A CA 1
ATOM 1275 C C . ASN A 1 158 ? -5.233 13.369 -1.311 1.00 91.56 158 ASN A C 1
ATOM 1277 O O . ASN A 1 158 ? -4.245 13.156 -0.611 1.00 91.56 158 ASN A O 1
ATOM 1281 N N . TRP A 1 159 ? -5.341 12.935 -2.557 1.00 91.38 159 TRP A N 1
ATOM 1282 C CA . TRP A 1 159 ? -4.299 12.178 -3.235 1.00 91.38 159 TRP A CA 1
ATOM 1283 C C . TRP A 1 159 ? -3.976 12.819 -4.578 1.00 91.38 159 TRP A C 1
ATOM 1285 O O . TRP A 1 159 ? -4.831 13.451 -5.206 1.00 91.38 159 TRP A O 1
ATOM 1295 N N . GLN A 1 160 ? -2.737 12.637 -5.020 1.00 89.38 160 GLN A N 1
ATOM 1296 C CA . GLN A 1 160 ? -2.281 13.025 -6.348 1.00 89.38 160 GLN A CA 1
ATOM 1297 C C . GLN A 1 160 ? -1.417 11.914 -6.935 1.00 89.38 160 GLN A C 1
ATOM 1299 O O . GLN A 1 160 ? -0.674 11.264 -6.206 1.00 89.38 160 GLN A O 1
ATOM 1304 N N . VAL A 1 161 ? -1.519 11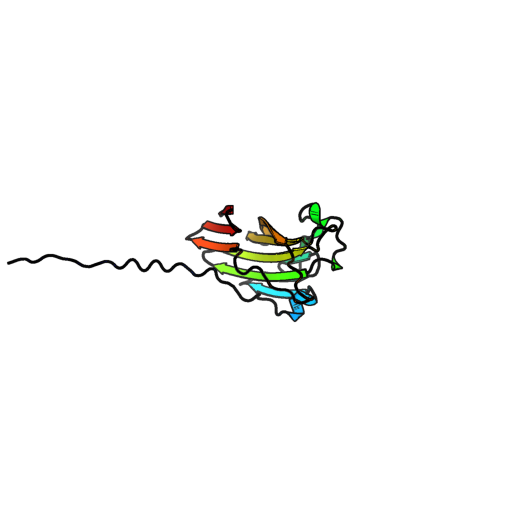.714 -8.249 1.00 85.06 161 VAL A N 1
ATOM 1305 C CA . VAL A 1 161 ? -0.652 10.854 -9.058 1.00 85.06 161 VAL A CA 1
ATOM 1306 C C . VAL A 1 161 ? -0.446 11.515 -10.418 1.00 85.06 161 VAL A C 1
ATOM 1308 O O . VAL A 1 161 ? -1.353 11.566 -11.247 1.00 85.06 161 VAL A O 1
ATOM 1311 N N . GLY A 1 162 ? 0.742 12.059 -10.666 1.00 81.44 162 GLY A N 1
ATOM 1312 C CA . GLY A 1 162 ? 1.010 12.872 -11.847 1.00 81.44 162 GLY A CA 1
ATOM 1313 C C . GLY A 1 162 ? 0.020 14.037 -11.945 1.00 81.44 162 GLY A C 1
ATOM 1314 O O . GLY A 1 162 ? 0.029 14.945 -11.111 1.00 81.44 162 GLY A O 1
ATOM 1315 N N . ARG A 1 163 ? -0.835 14.007 -12.974 1.00 82.19 163 ARG A N 1
ATOM 1316 C CA . ARG A 1 163 ? -1.895 15.007 -13.200 1.00 82.19 163 ARG A CA 1
ATOM 1317 C C . ARG A 1 163 ? -3.238 14.631 -12.572 1.00 82.19 163 ARG A C 1
ATOM 1319 O O . ARG A 1 163 ? -4.099 15.497 -12.439 1.00 82.19 163 ARG A O 1
ATOM 1326 N N . GLU A 1 164 ? -3.426 13.370 -12.200 1.00 86.56 164 GLU A N 1
ATOM 1327 C CA . GLU A 1 164 ? -4.645 12.917 -11.541 1.00 86.56 164 GLU A CA 1
ATOM 1328 C C . GLU A 1 164 ? -4.633 13.324 -10.072 1.00 86.56 164 GLU A C 1
ATOM 1330 O O . GLU A 1 164 ? -3.607 13.257 -9.395 1.00 86.56 164 GLU A O 1
ATOM 1335 N N . LYS A 1 165 ? -5.796 13.730 -9.573 1.00 91.81 165 LYS A N 1
ATOM 1336 C CA . LYS A 1 165 ? -5.997 14.094 -8.175 1.00 91.81 165 LYS A CA 1
ATOM 1337 C C . LYS A 1 165 ? -7.402 13.725 -7.735 1.00 91.81 165 LYS A C 1
ATOM 1339 O O . LYS A 1 165 ? -8.326 13.715 -8.547 1.00 91.81 165 LYS A O 1
ATOM 1344 N N . GLY A 1 166 ? -7.569 13.491 -6.445 1.00 91.94 166 GLY A N 1
ATOM 1345 C CA . GLY A 1 166 ? -8.872 13.216 -5.859 1.00 91.94 166 GLY A CA 1
ATOM 1346 C C . GLY A 1 166 ? -8.828 13.247 -4.343 1.00 91.94 166 GLY A C 1
ATOM 1347 O O . GLY A 1 166 ? -7.865 13.726 -3.741 1.00 91.94 166 GLY A O 1
ATOM 1348 N N . SER A 1 167 ? -9.901 12.772 -3.718 1.00 92.12 167 SER A N 1
ATOM 1349 C CA . SER A 1 167 ? -10.023 12.803 -2.264 1.00 92.12 167 SER A CA 1
ATOM 1350 C C . SER A 1 167 ? -11.022 11.787 -1.724 1.00 92.12 167 SER A C 1
ATOM 1352 O O . SER A 1 167 ? -11.996 11.496 -2.413 1.00 92.12 167 SER A O 1
ATOM 1354 N N . PHE A 1 168 ? -10.822 11.344 -0.485 1.00 89.38 168 PHE A N 1
ATOM 1355 C CA . PHE A 1 168 ? -11.717 10.461 0.273 1.00 89.38 168 PHE A CA 1
ATOM 1356 C C . PHE A 1 168 ? -11.748 10.839 1.772 1.00 89.38 168 PHE A C 1
ATOM 1358 O O . PHE A 1 168 ? -11.010 11.737 2.196 1.00 89.38 168 PHE A O 1
ATOM 1365 N N . GLN A 1 169 ? -12.644 10.202 2.540 1.00 81.12 169 GLN A N 1
ATOM 1366 C CA . GLN A 1 169 ? -12.901 10.424 3.976 1.00 81.12 169 GLN A CA 1
ATOM 1367 C C . GLN A 1 169 ? -12.702 9.138 4.806 1.00 81.12 169 GLN A C 1
ATOM 1369 O O . GLN A 1 169 ? -13.336 8.099 4.505 1.00 81.12 169 GLN A O 1
#

Sequence (169 aa):
MLIRLGCLLLLVLAAAEPIWAKSICKKRHLAEKDCYFSLGKNKFQVWQDKIFLNNKVDRDFKALPQSAANLKNNAVEWSFVYGYEAKGHQLLEIGLWMPSIGSNEIETLMWVVYQVKDGALIKQLEKSVQKRKKLITGKYKADRKITYGLTIKQSKINWQVGREKGSFQ

Secondary structure (DSSP, 8-state):
--------------------PPPSS-HHHHHHTEEEEEETTEEEEEETTEEEETTEEEEEGGGS-GGGTTS-GGG-EEEEEEEEEETTEEEEEEEEEEPP-SSS-EEEEEEEEEEEETTEEEEEEEEEEEEE---SSS-----TT--EEEEEETTEEEEEETTEEEEE-

pLDDT: mean 74.07, std 19.12, range [37.5, 95.44]

Foldseek 3Di:
DDDDDDPPPPPPPPPVDFCPDDAPDDPVCQLQQWDWDDDVPWIWTRHLQFIDIPNHTQDGNCPPDPVCVPPDSNQKGWPHWDWDDDLNWTKIKTWIWHADDDPFQKIKIWIWMFTDDPRHTHTDDIDIDIDHFDCPDPDGDDPPDFDWHWDDDNPKIKIDTRPDIDIDD

Radius of gyration: 19.65 Å; chains: 1; bounding box: 38×78×44 Å